Protein AF-A0A8T6YG94-F1 (afdb_monomer)

Structure (mmCIF, N/CA/C/O backbone):
data_AF-A0A8T6YG94-F1
#
_entry.id   AF-A0A8T6YG94-F1
#
loop_
_atom_site.group_PDB
_atom_site.id
_atom_site.type_symbol
_atom_site.label_atom_id
_atom_site.label_alt_id
_atom_site.label_comp_id
_atom_site.label_asym_id
_atom_site.label_entity_id
_atom_site.label_seq_id
_atom_site.pdbx_PDB_ins_code
_atom_site.Cartn_x
_atom_site.Cartn_y
_atom_site.Cartn_z
_atom_site.occupancy
_atom_site.B_iso_or_equiv
_atom_site.auth_seq_id
_atom_site.auth_comp_id
_atom_site.auth_asym_id
_atom_site.auth_atom_id
_atom_site.pdbx_PDB_model_num
ATOM 1 N N . MET A 1 1 ? -27.555 8.165 18.809 1.00 42.06 1 MET A N 1
ATOM 2 C CA . MET A 1 1 ? -27.441 6.908 18.044 1.00 42.06 1 MET A CA 1
ATOM 3 C C . MET A 1 1 ? -26.170 6.241 18.525 1.00 42.06 1 MET A C 1
ATOM 5 O O . MET A 1 1 ? -25.105 6.808 18.327 1.00 42.06 1 MET A O 1
ATOM 9 N N . GLU A 1 2 ? -26.280 5.140 19.259 1.00 48.59 2 GLU A N 1
ATOM 10 C CA . GLU A 1 2 ? -25.115 4.373 19.696 1.00 48.59 2 GLU A CA 1
ATOM 11 C C . GLU A 1 2 ? -24.550 3.687 18.447 1.00 48.59 2 GLU A C 1
ATOM 13 O O . GLU A 1 2 ? -25.139 2.746 17.917 1.00 48.59 2 GLU A O 1
ATOM 18 N N . VAL A 1 3 ? -23.485 4.247 17.870 1.00 55.97 3 VAL A N 1
ATOM 19 C CA . VAL A 1 3 ? -22.790 3.594 16.760 1.00 55.97 3 VAL A CA 1
ATOM 20 C C . VAL A 1 3 ? -22.108 2.386 17.378 1.00 55.97 3 VAL A C 1
ATOM 22 O O . VAL A 1 3 ? -21.043 2.518 17.965 1.00 55.97 3 VAL A O 1
ATOM 25 N N . THR A 1 4 ? -22.743 1.216 17.306 1.00 55.09 4 THR A N 1
ATOM 26 C CA . THR A 1 4 ? -22.142 -0.037 17.764 1.00 55.09 4 THR A CA 1
ATOM 27 C C . THR A 1 4 ? -20.905 -0.301 16.910 1.00 55.09 4 THR A C 1
ATOM 29 O O . THR A 1 4 ? -20.989 -0.817 15.790 1.00 55.09 4 THR A O 1
ATOM 32 N N . THR A 1 5 ? -19.744 0.117 17.396 1.00 65.44 5 THR A N 1
ATOM 33 C CA . THR A 1 5 ? -18.462 -0.050 16.729 1.00 65.44 5 THR A CA 1
ATOM 34 C C . THR A 1 5 ? -18.094 -1.528 16.792 1.00 65.44 5 THR A C 1
ATOM 36 O O . THR A 1 5 ? -17.627 -2.070 17.787 1.00 65.44 5 THR A O 1
ATOM 39 N N . LYS A 1 6 ? -18.394 -2.246 15.708 1.00 77.94 6 LYS A N 1
ATOM 40 C CA . LYS A 1 6 ? -18.071 -3.667 15.593 1.00 77.94 6 LYS A CA 1
ATOM 41 C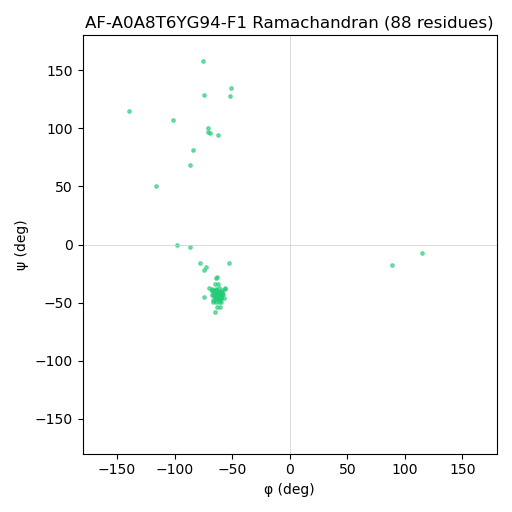 C . LYS A 1 6 ? -16.575 -3.824 15.342 1.00 77.94 6 LYS A C 1
ATOM 43 O O . LYS A 1 6 ? -16.058 -3.254 14.377 1.00 77.94 6 LYS A O 1
ATOM 48 N N . LYS A 1 7 ? -15.912 -4.662 16.147 1.00 84.06 7 LYS A N 1
ATOM 49 C CA . LYS A 1 7 ? -14.514 -5.053 15.920 1.00 84.06 7 LYS A CA 1
ATOM 50 C C . LYS A 1 7 ? -14.325 -5.558 14.485 1.00 84.06 7 LYS A C 1
ATOM 52 O O . LYS A 1 7 ? -15.057 -6.426 13.999 1.00 84.06 7 LYS A O 1
ATOM 57 N N .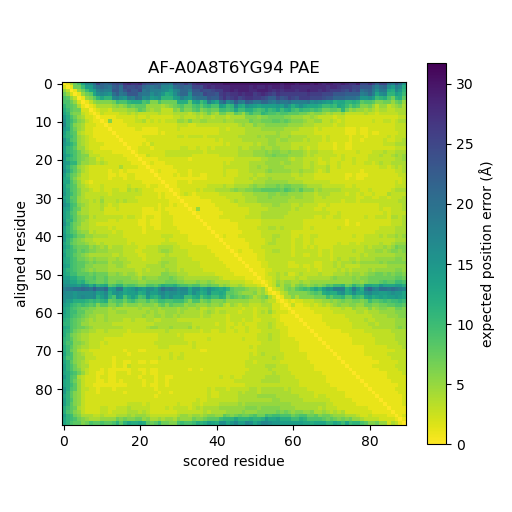 LYS A 1 8 ? -13.341 -4.985 13.804 1.00 87.56 8 LYS A N 1
ATOM 58 C CA . LYS A 1 8 ? -12.859 -5.357 12.475 1.00 87.56 8 LYS A CA 1
ATOM 59 C C . LYS A 1 8 ? -12.031 -6.633 12.567 1.00 87.56 8 LYS A C 1
ATOM 61 O O . LYS A 1 8 ? -11.509 -6.971 13.625 1.00 87.56 8 LYS A O 1
ATOM 66 N N . LYS A 1 9 ? -11.893 -7.361 11.460 1.00 92.19 9 LYS A N 1
ATOM 67 C CA . LYS A 1 9 ? -11.033 -8.553 11.391 1.00 92.19 9 LYS A CA 1
ATOM 68 C C . LYS A 1 9 ? -9.711 -8.193 10.697 1.00 92.19 9 LYS A C 1
ATOM 70 O O . LYS A 1 9 ? -9.735 -8.043 9.475 1.00 92.19 9 LYS A O 1
ATOM 75 N N . PRO A 1 10 ? -8.571 -8.098 11.411 1.00 92.06 10 PRO A N 1
ATOM 76 C CA . PRO A 1 10 ? -7.287 -7.730 10.806 1.00 92.06 10 PRO A CA 1
ATOM 77 C C . PRO A 1 10 ? -6.837 -8.666 9.686 1.00 92.06 10 PRO A C 1
ATOM 79 O O . PRO A 1 10 ? -6.385 -8.210 8.641 1.00 92.06 10 PRO A O 1
ATOM 82 N N . GLY A 1 11 ? -7.063 -9.974 9.844 1.00 91.88 11 GLY A N 1
ATOM 83 C CA . GLY A 1 11 ? -6.779 -10.946 8.785 1.00 91.88 11 GLY A CA 1
ATOM 84 C C . GLY A 1 11 ? -7.600 -10.709 7.513 1.00 91.88 11 GLY A C 1
ATOM 85 O O . GLY A 1 11 ? -7.074 -10.833 6.413 1.00 91.88 11 GLY A O 1
ATOM 86 N N . LEU A 1 12 ? -8.868 -10.294 7.639 1.00 93.06 12 LEU A N 1
ATOM 87 C CA . LEU A 1 12 ? -9.697 -9.976 6.473 1.00 93.06 12 LEU A CA 1
ATOM 88 C C . LEU A 1 12 ? -9.220 -8.692 5.783 1.00 93.06 12 LEU A C 1
ATOM 90 O O . LEU A 1 12 ? -9.210 -8.637 4.558 1.00 93.06 12 LEU A O 1
ATOM 94 N N . ALA A 1 13 ? -8.784 -7.691 6.556 1.00 93.56 13 ALA A N 1
ATOM 95 C CA . ALA A 1 13 ? -8.183 -6.476 6.012 1.00 93.56 13 ALA A CA 1
ATOM 96 C C . ALA A 1 13 ? -6.895 -6.790 5.231 1.00 93.56 13 ALA A C 1
ATOM 98 O O . ALA A 1 13 ? -6.724 -6.319 4.110 1.00 93.56 13 ALA A O 1
ATOM 99 N N . ALA A 1 14 ? -6.026 -7.643 5.779 1.00 94.31 14 ALA A N 1
ATOM 100 C CA . ALA A 1 14 ? -4.801 -8.081 5.116 1.00 94.31 14 ALA A CA 1
ATOM 101 C C . ALA A 1 14 ? -5.085 -8.822 3.799 1.00 94.31 14 ALA A C 1
ATOM 103 O O . ALA A 1 14 ? -4.497 -8.493 2.772 1.00 94.31 14 ALA A O 1
ATOM 104 N N . ILE A 1 15 ? -6.029 -9.772 3.807 1.00 95.88 15 ILE A N 1
ATOM 105 C CA . ILE A 1 15 ? -6.442 -10.514 2.604 1.00 95.88 15 ILE A CA 1
ATOM 106 C C . ILE A 1 15 ? -7.049 -9.566 1.563 1.00 95.88 15 ILE A C 1
ATOM 108 O O . ILE A 1 15 ? -6.752 -9.680 0.378 1.00 95.88 15 ILE A O 1
ATOM 112 N N . ALA A 1 16 ? -7.861 -8.595 1.981 1.00 93.56 16 ALA A N 1
ATOM 113 C CA . ALA A 1 16 ? -8.407 -7.607 1.058 1.00 93.56 16 ALA A CA 1
ATOM 114 C C . ALA A 1 16 ? -7.293 -6.787 0.381 1.00 93.56 16 ALA A C 1
ATOM 116 O O . ALA A 1 16 ? -7.303 -6.624 -0.839 1.00 93.56 16 ALA A O 1
ATOM 117 N N . SER A 1 17 ? -6.295 -6.346 1.154 1.00 93.88 17 SER A N 1
ATOM 118 C CA . SER A 1 17 ? -5.136 -5.611 0.634 1.00 93.88 17 SER A CA 1
ATOM 119 C C . SER A 1 17 ? -4.145 -6.467 -0.158 1.00 93.88 17 SER A C 1
ATOM 121 O O . SER A 1 17 ? -3.386 -5.911 -0.951 1.00 93.88 17 SER A O 1
ATOM 123 N N . PHE A 1 18 ? -4.163 -7.792 0.011 1.00 94.19 18 PHE A N 1
ATOM 124 C CA . PHE A 1 18 ? -3.413 -8.735 -0.821 1.00 94.19 18 PHE A CA 1
ATOM 125 C C . PHE A 1 18 ? -3.929 -8.721 -2.264 1.00 94.19 18 PHE A C 1
ATOM 127 O O . PHE A 1 18 ? -3.125 -8.634 -3.190 1.00 94.19 18 PHE A O 1
ATOM 134 N N . PHE A 1 19 ? -5.254 -8.748 -2.457 1.00 92.75 19 PHE A N 1
ATOM 135 C CA . PHE A 1 19 ? -5.855 -8.708 -3.793 1.00 92.75 19 PHE A CA 1
ATOM 136 C C . PHE A 1 19 ? -5.778 -7.323 -4.426 1.00 92.75 19 PHE A C 1
ATOM 138 O O . PHE A 1 19 ? -5.458 -7.204 -5.607 1.00 92.75 19 PHE A O 1
ATOM 145 N N . ILE A 1 20 ? -6.097 -6.277 -3.661 1.00 92.38 20 ILE A N 1
ATOM 146 C CA . ILE A 1 20 ? -6.115 -4.904 -4.164 1.00 92.38 20 ILE A CA 1
ATOM 147 C C . ILE A 1 20 ? -5.528 -3.979 -3.092 1.00 92.38 20 ILE A C 1
ATOM 149 O O . ILE A 1 20 ? -6.146 -3.808 -2.034 1.00 92.38 20 ILE A O 1
ATOM 153 N N . PRO A 1 21 ? -4.369 -3.343 -3.352 1.00 94.62 21 PRO A N 1
ATOM 154 C CA . PRO A 1 21 ? -3.771 -2.392 -2.426 1.00 94.62 21 PRO A CA 1
ATOM 155 C C . PRO A 1 21 ? -4.764 -1.319 -1.982 1.00 94.62 21 PRO A C 1
ATOM 157 O O . PRO A 1 21 ? -5.491 -0.769 -2.802 1.00 94.62 21 PRO A O 1
ATOM 160 N N . GLY A 1 22 ? -4.798 -1.024 -0.684 1.00 92.69 22 GLY A N 1
ATOM 161 C CA . GLY A 1 22 ? -5.665 0.000 -0.101 1.00 92.69 22 GLY A CA 1
ATOM 162 C C . GLY A 1 22 ? -7.065 -0.449 0.333 1.00 92.69 22 GLY A C 1
ATOM 163 O O . GLY A 1 22 ? -7.675 0.244 1.151 1.00 92.69 22 GLY A O 1
ATOM 164 N N . ILE A 1 23 ? -7.587 -1.600 -0.121 1.00 94.31 23 ILE A N 1
ATOM 165 C CA . ILE A 1 23 ? -8.944 -2.038 0.274 1.00 94.31 23 ILE A CA 1
ATOM 166 C C . ILE A 1 23 ? -9.022 -2.393 1.761 1.00 94.31 23 ILE A C 1
ATOM 168 O O . ILE A 1 23 ? -10.001 -2.048 2.422 1.00 94.31 23 ILE A O 1
ATOM 172 N N . GLY A 1 24 ? -8.006 -3.043 2.325 1.00 93.50 24 GLY A N 1
ATOM 173 C CA . GLY A 1 24 ? -7.992 -3.399 3.744 1.00 93.50 24 GLY A CA 1
ATOM 174 C C . GLY A 1 24 ? -8.016 -2.185 4.676 1.00 93.50 24 GLY A C 1
ATOM 175 O O . GLY A 1 24 ? -8.671 -2.206 5.721 1.00 93.50 24 GLY A O 1
ATOM 176 N N . GLN A 1 25 ? -7.376 -1.088 4.271 1.00 94.69 25 GLN A N 1
ATOM 177 C CA . GLN A 1 25 ? -7.415 0.192 4.974 1.00 94.69 25 GLN A CA 1
ATOM 178 C C . GLN A 1 25 ? -8.825 0.808 4.903 1.00 94.69 25 GLN A C 1
ATOM 180 O O . GLN A 1 25 ? -9.359 1.223 5.932 1.00 94.69 25 GLN A O 1
ATOM 185 N N . ILE A 1 26 ? -9.478 0.772 3.732 1.00 95.19 26 ILE A N 1
ATOM 186 C CA . ILE A 1 26 ? -10.872 1.229 3.556 1.00 95.19 26 ILE A CA 1
ATOM 187 C C . ILE A 1 26 ? -11.838 0.396 4.407 1.00 95.19 26 ILE A C 1
ATOM 189 O O . ILE A 1 26 ? -12.686 0.958 5.096 1.00 95.19 26 ILE A O 1
ATOM 193 N N . TYR A 1 27 ? -11.685 -0.933 4.423 1.00 92.62 27 TYR A N 1
ATOM 194 C CA . TYR A 1 27 ? -12.485 -1.843 5.253 1.00 92.62 27 TYR A CA 1
ATOM 195 C C . TYR A 1 27 ? -12.411 -1.488 6.746 1.00 92.62 27 TYR A C 1
ATOM 197 O O . TYR A 1 27 ? -13.402 -1.577 7.483 1.00 92.62 27 TYR A O 1
ATOM 205 N N . SER A 1 28 ? -11.224 -1.074 7.184 1.00 91.69 28 SER A N 1
ATOM 206 C CA . SER A 1 28 ? -10.968 -0.704 8.570 1.00 91.69 28 SER A CA 1
ATOM 207 C C . SER A 1 28 ? -11.571 0.666 8.921 1.00 91.69 28 SER A C 1
ATOM 209 O O . SER A 1 28 ? -11.900 0.890 10.079 1.00 91.69 28 SER A O 1
ATOM 211 N N . GLY A 1 29 ? -11.836 1.523 7.928 1.00 90.31 29 GLY A N 1
ATOM 212 C CA . GLY A 1 29 ? -12.420 2.864 8.084 1.00 90.31 29 GLY A CA 1
ATOM 213 C C . GLY A 1 29 ? -11.474 3.998 7.673 1.00 90.31 29 GLY A C 1
ATOM 214 O O . GLY A 1 29 ? -11.892 5.147 7.561 1.00 90.31 29 GLY A O 1
ATOM 215 N N . GLU A 1 30 ? -10.215 3.680 7.369 1.00 93.19 30 GLU A N 1
ATOM 216 C CA . GLU A 1 30 ? -9.172 4.629 6.968 1.00 93.19 30 GLU A CA 1
ATOM 217 C C . GLU A 1 30 ? -9.201 4.875 5.453 1.00 93.19 30 GLU A C 1
ATOM 219 O O . GLU A 1 30 ? -8.301 4.490 4.700 1.00 93.19 30 GLU A O 1
ATOM 224 N N . VAL A 1 31 ? -10.267 5.532 4.989 1.00 93.50 31 VAL A N 1
ATOM 225 C CA . VAL A 1 31 ? -10.520 5.761 3.556 1.00 93.50 31 VAL A CA 1
ATOM 226 C C . VAL A 1 31 ? -9.416 6.594 2.907 1.00 93.50 31 VAL A C 1
ATOM 228 O O . VAL A 1 31 ? -8.913 6.230 1.845 1.00 93.50 31 VAL A O 1
ATOM 231 N N . ARG A 1 32 ? -8.983 7.685 3.557 1.00 94.31 32 ARG A N 1
ATOM 232 C CA . ARG A 1 32 ? -7.924 8.564 3.029 1.00 94.31 32 ARG A CA 1
ATOM 233 C C . ARG A 1 32 ? -6.626 7.793 2.797 1.00 94.31 32 ARG A C 1
ATOM 235 O O . ARG A 1 32 ? -5.978 7.965 1.767 1.00 94.31 32 ARG A O 1
ATOM 242 N N . LYS A 1 33 ? -6.269 6.928 3.747 1.00 93.00 33 LYS A N 1
ATOM 243 C CA . LYS A 1 33 ? -5.075 6.091 3.671 1.00 93.00 33 LYS A CA 1
ATOM 244 C C . LYS A 1 33 ? -5.197 5.060 2.552 1.00 93.00 33 LYS A C 1
ATOM 246 O O . LYS A 1 33 ? -4.295 4.945 1.728 1.00 93.00 33 LYS A O 1
ATOM 251 N N . GLY A 1 34 ? -6.329 4.361 2.486 1.00 95.00 34 GLY A N 1
ATOM 252 C CA . GLY A 1 34 ? -6.585 3.360 1.453 1.00 95.00 34 GLY A CA 1
ATOM 253 C C . GLY A 1 34 ? -6.573 3.929 0.035 1.00 95.00 34 GLY A C 1
ATOM 254 O O . GLY A 1 34 ? -5.941 3.346 -0.839 1.00 95.00 34 GLY A O 1
ATOM 255 N N . ILE A 1 35 ? -7.162 5.108 -0.188 1.00 96.62 35 ILE A N 1
ATOM 256 C CA . ILE A 1 35 ? -7.084 5.803 -1.484 1.00 96.62 35 ILE A CA 1
ATOM 257 C C . ILE A 1 35 ? -5.627 6.112 -1.854 1.00 96.62 35 ILE A C 1
ATOM 259 O O . ILE A 1 35 ? -5.231 5.894 -2.997 1.00 96.62 35 ILE A O 1
ATOM 263 N N . GLY A 1 36 ? -4.807 6.556 -0.894 1.00 96.69 36 GLY A N 1
ATOM 264 C CA . GLY A 1 36 ? -3.374 6.765 -1.116 1.00 96.69 36 GLY A CA 1
ATOM 265 C C . GLY A 1 36 ? -2.661 5.496 -1.594 1.00 96.69 36 GLY A C 1
ATOM 266 O O . GLY A 1 36 ? -1.931 5.533 -2.584 1.00 96.69 36 GLY A O 1
ATOM 267 N N . PHE A 1 37 ? -2.931 4.354 -0.954 1.00 95.81 37 PHE A N 1
ATOM 268 C CA . PHE A 1 37 ? -2.391 3.059 -1.380 1.00 95.81 37 PHE A CA 1
ATOM 269 C C . PHE A 1 37 ? -2.880 2.623 -2.764 1.00 95.81 37 PHE A C 1
ATOM 271 O O . PHE A 1 37 ? -2.083 2.091 -3.533 1.00 95.81 37 PHE A O 1
ATOM 278 N N . ILE A 1 38 ? -4.147 2.872 -3.106 1.00 96.19 38 ILE A N 1
ATOM 279 C CA . ILE A 1 38 ? -4.682 2.578 -4.443 1.00 96.19 38 ILE A CA 1
ATOM 280 C C . ILE A 1 38 ? -3.932 3.392 -5.500 1.00 96.19 38 ILE A C 1
ATOM 282 O O . ILE A 1 38 ? -3.452 2.821 -6.476 1.00 96.19 38 ILE A O 1
ATOM 286 N N . ILE A 1 39 ? -3.781 4.706 -5.301 1.00 96.75 39 ILE A N 1
ATOM 287 C CA . ILE A 1 39 ? -3.101 5.591 -6.260 1.00 96.75 39 ILE A CA 1
ATOM 288 C C . ILE A 1 39 ? -1.653 5.139 -6.472 1.00 96.75 39 ILE A C 1
ATOM 290 O O . ILE A 1 39 ? -1.22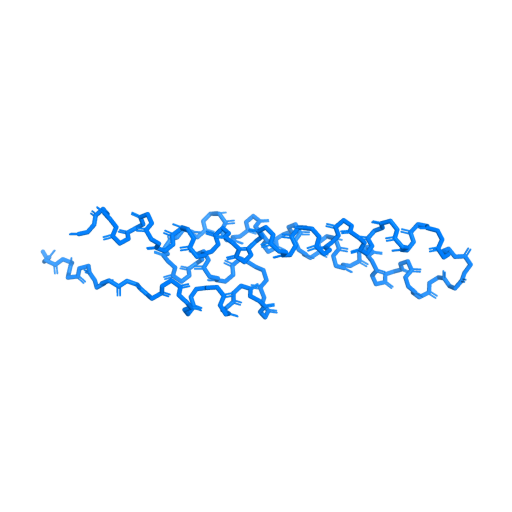6 4.953 -7.611 1.00 96.75 39 ILE A O 1
ATOM 294 N N . ILE A 1 40 ? -0.909 4.906 -5.387 1.00 95.12 40 ILE A N 1
ATOM 295 C CA . ILE A 1 40 ? 0.481 4.437 -5.471 1.00 95.1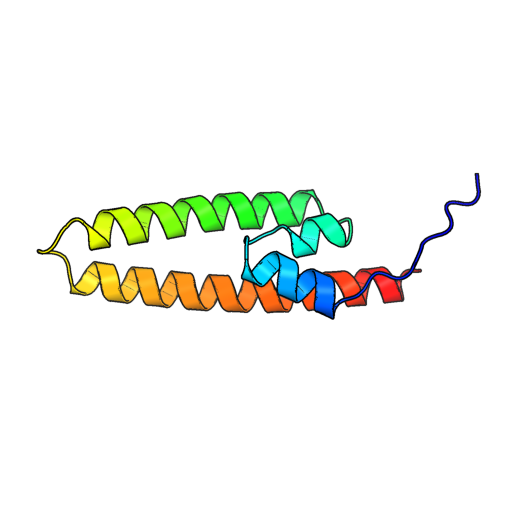2 40 ILE A CA 1
ATOM 296 C C . ILE A 1 40 ? 0.540 3.064 -6.155 1.00 95.12 40 ILE A C 1
ATOM 298 O O . ILE A 1 40 ? 1.362 2.856 -7.045 1.00 95.12 40 ILE A O 1
ATOM 302 N N . GLY A 1 41 ? -0.363 2.147 -5.799 1.00 94.00 41 GLY A N 1
ATOM 303 C CA . GLY A 1 41 ? -0.441 0.818 -6.397 1.00 94.00 41 GLY A CA 1
ATOM 304 C C . GLY A 1 41 ? -0.704 0.849 -7.902 1.00 94.00 41 GLY A C 1
ATOM 305 O O . GLY A 1 41 ? -0.058 0.109 -8.640 1.00 94.00 41 GLY A O 1
ATOM 306 N N . VAL A 1 42 ? -1.588 1.733 -8.372 1.00 95.19 42 VAL A N 1
ATOM 307 C CA . VAL A 1 42 ? -1.867 1.932 -9.804 1.00 95.19 42 VAL A CA 1
ATOM 308 C C . VAL A 1 42 ? -0.649 2.510 -10.524 1.00 95.19 42 VAL A C 1
ATOM 310 O O . VAL A 1 42 ? -0.291 2.023 -11.595 1.00 95.19 42 VAL A O 1
ATOM 313 N N . ILE A 1 43 ? 0.031 3.503 -9.943 1.00 94.69 43 ILE A N 1
ATOM 314 C CA . ILE A 1 43 ? 1.227 4.104 -10.553 1.00 94.69 43 ILE A CA 1
ATOM 315 C C . ILE A 1 43 ? 2.344 3.061 -10.686 1.00 94.69 43 ILE A C 1
ATOM 317 O O . ILE A 1 43 ? 2.843 2.832 -11.786 1.00 94.69 43 ILE A O 1
ATOM 321 N N . PHE A 1 44 ? 2.709 2.379 -9.598 1.00 92.38 44 PHE A N 1
ATOM 322 C CA . PHE A 1 44 ? 3.780 1.378 -9.635 1.00 92.38 44 PHE A CA 1
ATOM 323 C C . PHE A 1 44 ? 3.408 0.147 -10.471 1.00 92.38 44 PHE A C 1
ATOM 325 O O . PHE A 1 44 ? 4.252 -0.386 -11.197 1.00 92.38 44 PHE A O 1
ATOM 332 N N . GLY A 1 45 ? 2.150 -0.296 -10.397 1.00 91.12 45 GLY A N 1
ATOM 333 C CA . GLY A 1 45 ? 1.643 -1.423 -11.175 1.00 91.12 45 GLY A CA 1
ATOM 334 C C . GLY A 1 45 ? 1.668 -1.130 -12.674 1.00 91.12 45 GLY A C 1
ATOM 335 O O . GLY A 1 45 ? 2.226 -1.908 -13.444 1.00 91.12 45 GLY A O 1
ATOM 336 N N . SER A 1 46 ? 1.140 0.028 -13.086 1.00 92.31 46 SER A N 1
ATOM 337 C CA . SER A 1 46 ? 1.144 0.458 -14.491 1.00 92.31 46 SER A CA 1
ATOM 338 C C . SER A 1 46 ? 2.566 0.632 -15.037 1.00 92.31 46 SER A C 1
ATOM 340 O O . SER A 1 46 ? 2.867 0.119 -16.112 1.00 92.31 46 SER A O 1
ATOM 342 N N . MET A 1 47 ? 3.474 1.249 -14.272 1.00 90.19 47 MET A N 1
ATOM 343 C CA . MET A 1 47 ? 4.887 1.379 -14.640 1.00 90.19 47 MET A CA 1
ATOM 344 C C . MET A 1 47 ? 5.568 0.017 -14.834 1.00 90.19 47 MET A C 1
ATOM 346 O O . MET A 1 47 ? 6.236 -0.200 -15.844 1.00 90.19 47 MET A O 1
ATOM 350 N N . THR A 1 48 ? 5.359 -0.928 -13.911 1.00 89.44 48 THR A N 1
ATOM 351 C CA . THR A 1 48 ? 5.934 -2.280 -14.010 1.00 89.44 48 THR A CA 1
ATOM 352 C C . THR A 1 48 ? 5.385 -3.033 -15.226 1.00 89.44 48 THR A C 1
ATOM 354 O O . THR A 1 48 ? 6.148 -3.693 -15.928 1.00 89.44 48 THR A O 1
ATOM 357 N N . LEU A 1 49 ? 4.088 -2.890 -15.525 1.00 90.31 49 LEU A N 1
ATOM 358 C CA . LEU A 1 49 ? 3.455 -3.483 -16.708 1.00 90.31 49 LEU A CA 1
ATOM 359 C C . LEU A 1 49 ? 4.005 -2.904 -18.019 1.00 90.31 49 LEU A C 1
ATOM 361 O O . LEU A 1 49 ? 4.299 -3.665 -18.937 1.00 90.31 49 LEU A O 1
ATOM 365 N N . ILE A 1 50 ? 4.188 -1.584 -18.110 1.00 90.94 50 ILE A N 1
ATOM 366 C CA . ILE A 1 50 ? 4.768 -0.936 -19.299 1.00 90.94 50 ILE A CA 1
ATOM 367 C C . ILE A 1 50 ? 6.205 -1.424 -19.527 1.00 90.94 50 ILE A C 1
ATOM 369 O O . ILE A 1 50 ? 6.564 -1.798 -20.643 1.00 90.94 50 ILE A O 1
ATOM 373 N N . LEU A 1 51 ? 7.017 -1.479 -18.466 1.00 89.56 51 LEU A N 1
ATOM 374 C CA . LEU A 1 51 ? 8.397 -1.969 -18.544 1.00 89.56 51 LEU A CA 1
ATOM 375 C C . LEU A 1 51 ? 8.472 -3.454 -18.917 1.00 89.56 51 LEU A C 1
ATOM 377 O O . LEU A 1 51 ? 9.384 -3.848 -19.637 1.00 89.56 51 LEU A O 1
ATOM 381 N N . PHE A 1 52 ? 7.508 -4.263 -18.471 1.00 86.06 52 PHE A N 1
ATOM 382 C CA . PHE A 1 52 ? 7.408 -5.674 -18.846 1.00 86.06 52 PHE A CA 1
ATOM 383 C C . PHE A 1 52 ? 7.135 -5.862 -20.345 1.00 86.06 52 PHE A C 1
ATOM 385 O O . PHE A 1 52 ? 7.768 -6.699 -20.990 1.00 86.06 52 PHE A O 1
ATOM 392 N N . TRP A 1 53 ? 6.229 -5.059 -20.913 1.00 88.81 53 TRP A N 1
ATOM 393 C CA . TRP A 1 53 ? 5.942 -5.059 -22.353 1.00 88.81 53 TRP A CA 1
ATOM 394 C C . TRP A 1 53 ? 7.151 -4.618 -23.194 1.00 88.81 53 T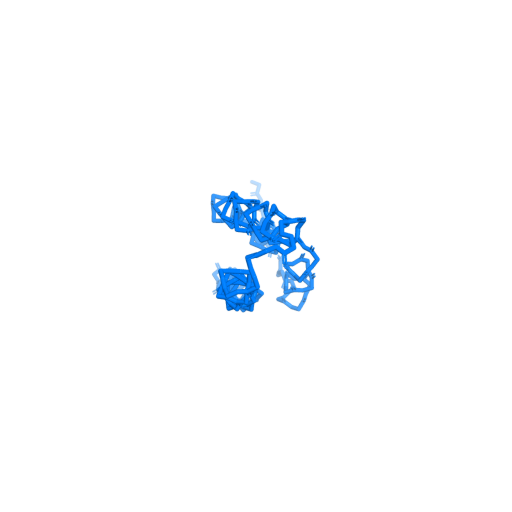RP A C 1
ATOM 396 O O . TRP A 1 53 ? 7.328 -5.063 -24.328 1.00 88.81 53 TRP A O 1
ATOM 406 N N . GLN A 1 54 ? 8.026 -3.778 -22.640 1.00 84.94 54 GLN A N 1
ATOM 407 C CA . GLN A 1 54 ? 9.244 -3.322 -23.300 1.00 84.94 54 GLN A CA 1
ATOM 408 C C . GLN A 1 54 ? 10.387 -4.346 -23.122 1.00 84.94 54 GLN A C 1
ATOM 410 O O . GLN A 1 54 ? 11.292 -4.162 -22.311 1.00 84.94 54 GLN A O 1
ATOM 415 N N . HIS A 1 55 ? 10.412 -5.411 -23.933 1.00 73.62 55 HIS A N 1
ATOM 416 C CA . HIS A 1 55 ? 11.372 -6.533 -23.822 1.00 73.62 55 HIS A CA 1
ATOM 417 C C . HIS A 1 55 ? 12.877 -6.164 -23.778 1.00 73.62 55 HIS A C 1
ATOM 419 O O . HIS A 1 55 ? 13.702 -6.987 -23.390 1.00 73.62 55 HIS A O 1
ATOM 425 N N . ARG A 1 56 ? 13.267 -4.936 -24.156 1.00 82.81 56 ARG A N 1
ATO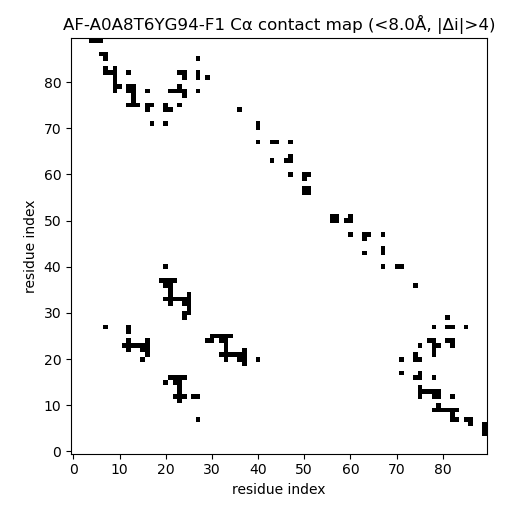M 426 C CA . ARG A 1 56 ? 14.662 -4.444 -24.105 1.00 82.81 56 ARG A CA 1
ATOM 427 C C . ARG A 1 56 ? 15.061 -3.837 -22.749 1.00 82.81 56 ARG A C 1
ATOM 429 O O . ARG A 1 56 ? 16.210 -3.436 -22.599 1.00 82.81 56 ARG A O 1
ATOM 436 N N . MET A 1 57 ? 14.155 -3.760 -21.770 1.00 82.69 57 MET A N 1
ATOM 437 C CA . MET A 1 57 ? 14.376 -3.077 -20.483 1.00 82.69 57 MET A CA 1
ATOM 438 C C . MET A 1 57 ? 14.332 -4.030 -19.277 1.00 82.69 57 MET A C 1
ATOM 440 O O . MET A 1 57 ? 13.670 -3.752 -18.279 1.00 82.69 57 MET A O 1
ATOM 444 N N . ILE A 1 58 ? 15.084 -5.139 -19.337 1.00 86.31 58 ILE A N 1
ATOM 445 C CA . ILE A 1 58 ? 15.095 -6.158 -18.269 1.00 86.31 58 ILE A CA 1
ATOM 446 C C . ILE A 1 58 ? 15.540 -5.583 -16.909 1.00 86.31 58 ILE A C 1
ATOM 448 O O . ILE A 1 58 ? 14.946 -5.893 -15.882 1.00 86.31 58 ILE A O 1
ATOM 452 N N . GLY A 1 59 ? 16.552 -4.707 -16.894 1.00 89.88 59 GLY A N 1
ATOM 453 C CA . GLY A 1 59 ? 17.094 -4.118 -15.664 1.00 89.88 59 GLY A CA 1
ATOM 454 C C . GLY A 1 59 ? 16.075 -3.231 -14.939 1.00 89.88 59 GLY A C 1
ATOM 455 O O . GLY A 1 59 ? 15.725 -3.526 -13.796 1.00 89.88 59 GLY A O 1
ATOM 456 N N . PRO A 1 60 ? 15.544 -2.181 -15.596 1.00 88.81 60 PRO A N 1
ATOM 457 C CA . PRO A 1 60 ? 14.492 -1.339 -15.028 1.00 88.81 60 PRO A CA 1
ATOM 458 C C . PRO A 1 60 ? 13.243 -2.119 -14.605 1.00 88.81 60 PRO A C 1
ATOM 460 O O . PRO A 1 60 ? 12.664 -1.814 -13.564 1.00 88.81 60 PRO A O 1
ATOM 463 N N . PHE A 1 61 ? 12.855 -3.151 -15.363 1.00 88.94 61 PHE A N 1
ATOM 464 C CA . PHE A 1 61 ? 11.747 -4.030 -14.993 1.00 88.94 61 PHE A CA 1
ATOM 465 C C . PHE A 1 61 ? 11.992 -4.743 -13.654 1.00 88.94 61 PHE A C 1
ATOM 467 O O . PHE A 1 61 ? 11.126 -4.699 -12.783 1.00 88.94 61 PHE A O 1
ATOM 474 N N . LEU A 1 62 ? 13.173 -5.340 -13.448 1.00 90.81 62 LEU A N 1
ATOM 475 C CA . LEU A 1 62 ? 13.505 -6.027 -12.193 1.00 90.81 62 LEU A CA 1
ATOM 476 C C . LEU A 1 62 ? 13.502 -5.073 -10.994 1.00 90.81 62 LEU A C 1
ATOM 478 O O . LEU A 1 62 ? 12.962 -5.410 -9.942 1.00 90.81 62 LEU A O 1
ATOM 482 N N . VAL A 1 63 ? 14.060 -3.870 -11.158 1.00 92.50 63 VAL A N 1
ATOM 483 C CA . VAL A 1 63 ? 14.074 -2.851 -10.097 1.00 92.50 63 VAL A CA 1
ATOM 484 C C . VAL A 1 63 ? 12.651 -2.392 -9.768 1.00 92.50 63 VAL A C 1
ATOM 486 O O . VAL A 1 63 ? 12.268 -2.377 -8.600 1.00 92.50 63 VAL A O 1
ATOM 489 N N . SER A 1 64 ? 11.841 -2.074 -10.783 1.00 91.19 64 SER A N 1
ATOM 490 C CA . SER A 1 64 ? 10.439 -1.675 -10.599 1.00 91.19 64 SER A CA 1
ATOM 491 C C . SER A 1 64 ? 9.613 -2.780 -9.938 1.00 91.19 64 SER A C 1
ATOM 493 O O . SER A 1 64 ? 8.873 -2.513 -8.992 1.00 91.19 64 SER A O 1
ATOM 495 N N . GLY A 1 65 ? 9.775 -4.028 -10.385 1.00 92.06 65 GLY A N 1
ATOM 496 C CA . GLY A 1 65 ? 9.096 -5.187 -9.810 1.00 92.06 65 GLY A CA 1
ATOM 497 C C . GLY A 1 65 ? 9.471 -5.416 -8.346 1.00 92.06 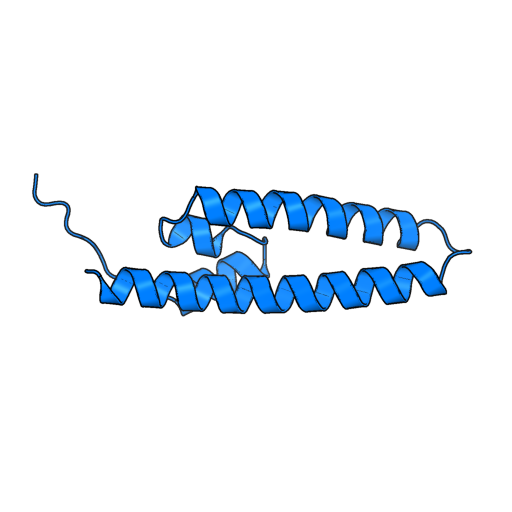65 GLY A C 1
ATOM 498 O O . GLY A 1 65 ? 8.588 -5.621 -7.516 1.00 92.06 65 GLY A O 1
ATOM 499 N N . ALA A 1 66 ? 10.756 -5.304 -7.996 1.00 94.50 66 ALA A N 1
ATOM 500 C CA . ALA A 1 66 ? 11.210 -5.415 -6.610 1.00 94.50 66 ALA A CA 1
ATOM 501 C C . ALA A 1 66 ? 10.616 -4.309 -5.720 1.00 94.50 66 ALA A C 1
ATOM 503 O O . ALA A 1 66 ? 10.117 -4.596 -4.632 1.00 94.50 66 ALA A O 1
ATOM 504 N N . LEU A 1 67 ? 10.603 -3.058 -6.191 1.00 94.38 67 LEU A N 1
ATOM 505 C CA . LEU A 1 67 ? 9.987 -1.942 -5.464 1.00 94.38 67 LEU A CA 1
ATOM 506 C C . LEU A 1 67 ? 8.478 -2.141 -5.280 1.00 94.38 67 LEU A C 1
ATOM 508 O O . LEU A 1 67 ? 7.959 -1.911 -4.188 1.00 94.38 67 LEU A O 1
ATOM 512 N N . TYR A 1 68 ? 7.782 -2.609 -6.319 1.00 93.88 68 TYR A N 1
ATOM 513 C CA . TYR A 1 68 ? 6.356 -2.906 -6.236 1.00 93.88 68 TYR A CA 1
ATOM 514 C C . TYR A 1 68 ? 6.060 -4.029 -5.234 1.00 93.88 68 TYR A C 1
ATOM 516 O O . TYR A 1 68 ? 5.128 -3.902 -4.444 1.00 93.88 68 TYR A O 1
ATOM 524 N N . LEU A 1 69 ? 6.881 -5.084 -5.194 1.00 94.56 69 LEU A N 1
ATOM 525 C CA . LEU A 1 69 ? 6.751 -6.164 -4.210 1.00 94.56 69 LEU A CA 1
ATOM 526 C C . LEU A 1 69 ? 6.947 -5.667 -2.772 1.00 94.56 69 LEU A C 1
ATOM 528 O O . LEU A 1 69 ? 6.159 -6.018 -1.893 1.00 94.56 69 LEU A O 1
ATOM 532 N N . LEU A 1 7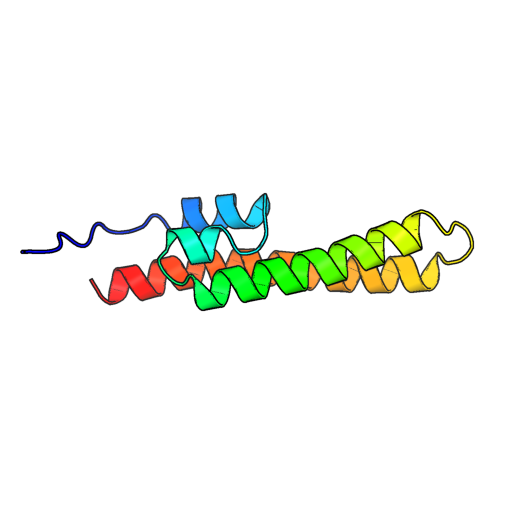0 ? 7.954 -4.823 -2.525 1.00 96.56 70 LEU A N 1
ATOM 533 C CA . LEU A 1 70 ? 8.176 -4.214 -1.207 1.00 96.56 70 LEU A CA 1
ATOM 534 C C . LEU A 1 70 ? 6.982 -3.353 -0.780 1.00 96.56 70 LEU A C 1
ATOM 536 O O . LEU A 1 70 ? 6.492 -3.483 0.343 1.00 96.56 70 LEU A O 1
ATOM 540 N N . PHE A 1 71 ? 6.481 -2.513 -1.689 1.00 96.12 71 PHE A N 1
ATOM 541 C CA . PHE A 1 71 ? 5.283 -1.711 -1.458 1.00 96.12 71 PHE A CA 1
ATOM 542 C C . PHE A 1 71 ? 4.058 -2.586 -1.166 1.00 96.12 71 PHE A C 1
ATOM 544 O O . PHE A 1 71 ? 3.309 -2.306 -0.231 1.00 96.12 71 PHE A O 1
ATOM 551 N N . TRP A 1 72 ? 3.862 -3.660 -1.930 1.00 95.38 72 TRP A N 1
ATOM 552 C CA . TRP A 1 72 ? 2.727 -4.563 -1.775 1.00 95.38 72 TRP A CA 1
ATOM 553 C C . TRP A 1 72 ? 2.738 -5.274 -0.416 1.00 95.38 72 TRP A C 1
ATOM 555 O O . TRP A 1 72 ? 1.719 -5.266 0.279 1.00 95.38 72 TRP A O 1
ATOM 565 N N . MET A 1 73 ? 3.896 -5.788 0.019 1.00 97.00 73 MET A N 1
ATOM 566 C CA . MET A 1 73 ? 4.059 -6.365 1.359 1.00 97.00 73 MET A CA 1
ATOM 567 C C . MET A 1 73 ? 3.775 -5.339 2.459 1.00 97.00 73 MET A C 1
ATOM 569 O O . MET A 1 73 ? 3.045 -5.634 3.408 1.00 97.00 73 MET A O 1
ATOM 573 N N . TYR A 1 74 ? 4.305 -4.119 2.319 1.00 97.06 74 TYR A N 1
ATOM 574 C CA . TYR A 1 74 ? 4.047 -3.039 3.269 1.00 97.06 74 TYR A CA 1
ATOM 575 C C . TYR A 1 74 ? 2.556 -2.687 3.342 1.00 97.06 74 TYR A C 1
ATOM 577 O O . TYR A 1 74 ? 2.011 -2.556 4.433 1.00 97.06 74 TYR A O 1
ATOM 585 N N . ASN A 1 75 ? 1.871 -2.605 2.202 1.00 96.81 75 ASN A N 1
ATOM 586 C CA . ASN A 1 75 ? 0.433 -2.360 2.130 1.00 96.81 75 ASN A CA 1
ATOM 587 C C . ASN A 1 75 ? -0.392 -3.433 2.870 1.00 96.81 75 ASN A C 1
ATOM 589 O O . ASN A 1 75 ? -1.357 -3.089 3.553 1.00 96.81 75 ASN A O 1
ATOM 593 N N . ILE A 1 76 ? -0.024 -4.715 2.763 1.00 97.19 76 ILE A N 1
ATOM 594 C CA . ILE A 1 76 ? -0.709 -5.809 3.474 1.00 97.19 76 ILE A CA 1
ATOM 595 C C . ILE A 1 76 ? -0.492 -5.681 4.983 1.00 97.19 76 ILE A C 1
ATOM 597 O O . ILE A 1 76 ? -1.452 -5.727 5.756 1.00 97.19 76 ILE A O 1
ATOM 601 N N . TYR A 1 77 ? 0.764 -5.495 5.400 1.00 97.44 77 TYR A N 1
ATOM 602 C CA . TYR A 1 77 ? 1.115 -5.294 6.805 1.00 97.44 77 TYR A CA 1
ATOM 603 C C . TYR A 1 77 ? 0.382 -4.085 7.397 1.00 97.44 77 TYR A C 1
ATOM 605 O O . TYR A 1 77 ? -0.163 -4.148 8.500 1.00 97.44 77 TYR A O 1
ATOM 613 N N . ASP A 1 78 ? 0.313 -2.993 6.644 1.00 96.75 78 ASP A N 1
ATOM 614 C CA . ASP A 1 78 ? -0.358 -1.786 7.086 1.00 96.75 78 ASP A CA 1
ATOM 615 C C . ASP A 1 78 ? -1.878 -1.971 7.199 1.00 96.75 78 ASP A C 1
ATOM 617 O O . ASP A 1 78 ? -2.491 -1.515 8.162 1.00 96.75 78 ASP A O 1
ATOM 621 N N . ALA A 1 79 ? -2.507 -2.698 6.277 1.00 95.94 79 ALA A N 1
ATOM 622 C CA . ALA A 1 79 ? -3.925 -3.031 6.385 1.00 95.94 79 ALA A CA 1
ATOM 623 C C . ALA A 1 79 ? -4.243 -3.840 7.652 1.00 95.94 79 ALA A C 1
ATOM 625 O O . ALA A 1 79 ? -5.222 -3.547 8.342 1.00 95.94 79 ALA A O 1
ATOM 626 N N . TYR A 1 80 ? -3.390 -4.813 7.985 1.00 96.56 80 TYR A N 1
ATOM 627 C CA . TYR A 1 80 ? -3.493 -5.582 9.224 1.00 96.56 80 TYR A CA 1
ATOM 628 C C . TYR A 1 80 ? -3.379 -4.671 10.455 1.00 96.56 80 TYR A C 1
ATOM 630 O O . TYR A 1 80 ? -4.278 -4.639 11.298 1.00 96.56 80 TYR A O 1
ATOM 638 N N . ARG A 1 81 ? -2.309 -3.869 10.524 1.00 95.69 81 ARG A N 1
ATOM 639 C CA . ARG A 1 81 ? -2.043 -2.972 11.655 1.00 95.69 81 ARG A CA 1
ATOM 640 C C . ARG A 1 81 ? -3.125 -1.906 11.806 1.00 95.69 81 ARG A C 1
ATOM 642 O O . ARG A 1 81 ? -3.524 -1.588 12.919 1.00 95.69 81 ARG A O 1
ATOM 649 N N . THR A 1 82 ? -3.622 -1.363 10.699 1.00 93.62 82 THR A N 1
ATOM 650 C CA . THR A 1 82 ? -4.700 -0.367 10.699 1.00 93.62 82 THR A CA 1
ATOM 651 C C . THR A 1 82 ? -5.972 -0.942 11.325 1.00 93.62 82 THR A C 1
ATOM 653 O O . THR A 1 82 ? -6.595 -0.288 12.158 1.00 93.62 82 THR A O 1
ATOM 656 N N . ALA A 1 83 ? -6.331 -2.187 10.998 1.00 93.06 83 ALA A N 1
ATOM 657 C CA . ALA A 1 83 ? -7.468 -2.858 11.620 1.00 93.06 83 ALA A CA 1
ATOM 658 C C . ALA A 1 83 ? -7.262 -3.103 13.127 1.00 93.06 83 ALA A C 1
ATOM 660 O O . ALA A 1 83 ? -8.205 -2.937 13.900 1.00 93.06 83 ALA A O 1
ATOM 661 N N . GLU A 1 84 ? -6.054 -3.479 13.561 1.00 94.50 84 GLU A N 1
ATOM 662 C CA . GLU A 1 84 ? -5.728 -3.634 14.989 1.00 94.50 84 GLU A CA 1
ATOM 663 C C . GLU A 1 84 ? -5.805 -2.313 15.757 1.00 94.50 84 GLU A C 1
ATOM 665 O O . GLU A 1 84 ? -6.418 -2.263 16.822 1.00 94.50 84 GLU A O 1
ATOM 670 N N . VAL A 1 85 ? -5.233 -1.239 15.207 1.00 92.88 85 VAL A N 1
ATOM 671 C CA . VAL A 1 85 ? -5.263 0.094 15.823 1.00 92.88 85 VAL A CA 1
ATOM 672 C C . VAL A 1 85 ? -6.704 0.558 16.005 1.00 92.88 85 VAL A C 1
ATOM 674 O O . VAL A 1 85 ? -7.073 0.974 17.098 1.00 92.88 85 VAL A O 1
ATOM 677 N N . ILE A 1 86 ? -7.549 0.410 14.986 1.00 90.00 86 ILE A N 1
ATOM 678 C CA . ILE A 1 86 ? -8.961 0.801 15.084 1.00 90.00 86 ILE A CA 1
ATOM 679 C C . ILE A 1 86 ? -9.705 -0.068 16.101 1.00 90.00 86 ILE A C 1
ATOM 681 O O . ILE A 1 86 ? -10.473 0.449 16.902 1.00 90.00 86 ILE A O 1
ATOM 685 N N . ASN A 1 87 ? -9.435 -1.374 16.142 1.00 91.38 87 ASN A N 1
ATOM 686 C CA . ASN A 1 87 ? -10.004 -2.261 17.158 1.00 91.38 87 ASN A CA 1
ATOM 687 C C . ASN A 1 87 ? -9.570 -1.930 18.588 1.00 91.38 87 ASN A C 1
ATOM 689 O O . ASN A 1 87 ? -10.299 -2.269 19.511 1.00 91.38 87 ASN A O 1
ATOM 693 N N . SER A 1 88 ? -8.387 -1.341 18.774 1.00 89.81 88 SER A N 1
ATOM 694 C CA . SER A 1 88 ? -7.896 -0.909 20.089 1.00 89.8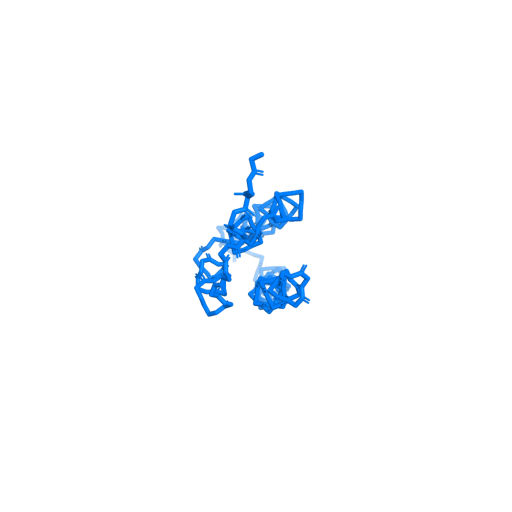1 88 SER A CA 1
ATOM 695 C C . SER A 1 88 ? -8.524 0.402 20.574 1.00 89.81 88 SER A C 1
ATOM 697 O O . SER A 1 88 ? -8.419 0.728 21.751 1.00 89.81 88 SER A O 1
ATOM 699 N N . GLN A 1 89 ? -9.163 1.150 19.670 1.00 86.00 89 GLN A N 1
ATOM 700 C CA . GLN A 1 89 ? -9.818 2.435 19.943 1.00 86.00 89 GLN A CA 1
ATOM 701 C C . GLN A 1 89 ? -11.335 2.300 20.155 1.00 86.00 89 GLN A C 1
ATOM 703 O O . GLN A 1 89 ? -12.016 3.301 20.369 1.00 86.00 89 GLN A O 1
ATOM 708 N N . ILE A 1 90 ? -11.852 1.074 20.056 1.00 80.94 90 ILE A N 1
ATOM 709 C CA . ILE A 1 90 ? -13.261 0.693 20.187 1.00 80.94 90 ILE A CA 1
ATOM 710 C C . ILE A 1 90 ? -13.426 -0.135 21.457 1.00 80.94 90 ILE A C 1
ATOM 712 O O . ILE A 1 90 ? -14.361 0.172 22.223 1.00 80.94 90 ILE A O 1
#

Radius of gyration: 15.84 Å; Cα contacts (8 Å, |Δi|>4): 108; chains: 1; bounding box: 44×20×44 Å

Mean predicted aligned error: 4.93 Å

Foldseek 3Di:
DPPPPDQDDLVVLLVLLLVAQLVLCVSLVNNVVSVVRNVVLCVLVVVLVVQVVVVVNPPVNVVSVVVSVVSSVVSSVVSSVSSVVSNVVD

Solvent-accessible surface area (backbone atoms only — not comparable to full-atom values): 4606 Å² total; per-residue (Å²): 131,87,76,81,74,71,78,59,58,28,69,59,16,21,54,40,12,66,80,40,48,20,46,7,24,38,74,52,65,43,46,73,61,10,54,51,37,34,55,52,44,51,52,48,49,51,52,31,52,55,33,60,73,40,78,89,36,63,67,64,25,53,54,42,45,52,51,43,51,53,50,48,54,50,42,20,55,46,9,24,49,48,17,48,55,50,47,73,75,101

Sequence (90 aa):
MEVTTKKKKPGLAAIASFFIPGIGQIYSGEVRKGIGFIIIGVIFGSMTLILFWQHRMIGPFLVSGALYLLFWMYNIYDAYRTAEVINSQI

pLDDT: mean 90.0, std 10.01, range [42.06, 97.44]

Secondary structure (DSSP, 8-state):
-----PPP-HHHHHHHHHHSTTHHHHHHT-HHHHHHHHHHHHHHHHHHHHHHH-TT-HHHHHHHHHHHHHHHHHHHHHHHHHHHHHHH--